Protein AF-A0A9D4QWD2-F1 (afdb_monomer)

Structure (mmCIF, N/CA/C/O backbone):
data_AF-A0A9D4QWD2-F1
#
_entry.id   AF-A0A9D4QWD2-F1
#
loop_
_atom_site.group_PDB
_atom_site.id
_atom_site.type_symbol
_atom_site.label_atom_id
_atom_site.label_alt_id
_atom_site.label_comp_id
_atom_site.label_asym_id
_atom_site.label_entity_id
_atom_site.label_seq_id
_atom_site.pdbx_PDB_ins_code
_atom_site.Cartn_x
_atom_site.Cartn_y
_atom_site.Cartn_z
_atom_site.occupancy
_atom_site.B_iso_or_equiv
_atom_site.auth_seq_id
_atom_site.auth_comp_id
_atom_site.auth_asym_id
_atom_site.auth_atom_id
_atom_site.pdbx_PDB_model_num
ATOM 1 N N . MET A 1 1 ? 3.104 13.776 -10.116 1.00 60.72 1 MET A N 1
ATOM 2 C CA . MET A 1 1 ? 2.336 13.299 -8.950 1.00 60.72 1 MET A CA 1
ATOM 3 C C . MET A 1 1 ? 0.876 13.626 -9.197 1.00 60.72 1 MET A C 1
ATOM 5 O O . MET A 1 1 ? 0.561 14.795 -9.378 1.00 60.72 1 MET A O 1
ATOM 9 N N . HIS A 1 2 ? 0.026 12.608 -9.314 1.00 72.69 2 HIS A N 1
ATOM 10 C CA . HIS A 1 2 ? -1.425 12.769 -9.431 1.00 72.69 2 HIS A CA 1
ATOM 11 C C . HIS A 1 2 ? -2.057 12.431 -8.079 1.00 72.69 2 HIS A C 1
ATOM 13 O O . HIS A 1 2 ? -1.711 11.400 -7.504 1.00 72.69 2 HIS A O 1
ATOM 19 N N . VAL A 1 3 ? -2.933 13.298 -7.566 1.00 72.75 3 VAL A N 1
ATOM 20 C CA . VAL A 1 3 ? -3.572 13.134 -6.251 1.00 72.75 3 VAL A CA 1
ATOM 21 C C . VAL A 1 3 ? -5.082 13.046 -6.432 1.00 72.75 3 VAL A C 1
ATOM 23 O O . VAL A 1 3 ? -5.684 13.943 -7.018 1.00 72.75 3 VAL A O 1
ATOM 26 N N . THR A 1 4 ? -5.694 11.981 -5.914 1.00 74.19 4 THR A N 1
ATOM 27 C CA . THR A 1 4 ? -7.155 11.817 -5.853 1.00 74.19 4 THR A CA 1
ATOM 28 C C . THR A 1 4 ? -7.608 11.921 -4.399 1.00 74.19 4 THR A C 1
ATOM 30 O O . THR A 1 4 ? -7.081 11.212 -3.542 1.00 74.19 4 THR A O 1
ATOM 33 N N . ILE A 1 5 ? -8.572 12.804 -4.114 1.00 62.47 5 ILE A N 1
ATOM 34 C CA . ILE A 1 5 ? -9.091 13.049 -2.761 1.00 62.47 5 ILE A CA 1
ATOM 35 C C . ILE A 1 5 ? -10.585 12.723 -2.730 1.00 62.47 5 ILE A C 1
ATOM 37 O O . ILE A 1 5 ? -11.390 13.375 -3.389 1.00 62.47 5 ILE A O 1
ATOM 41 N N . SER A 1 6 ? -10.953 11.740 -1.916 1.00 68.94 6 SER A N 1
ATOM 42 C CA . S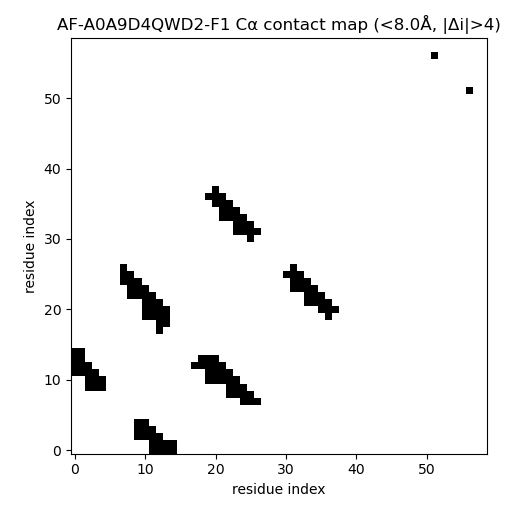ER A 1 6 ? -12.300 11.557 -1.379 1.00 68.94 6 SER A CA 1
ATOM 43 C C . SER A 1 6 ? -12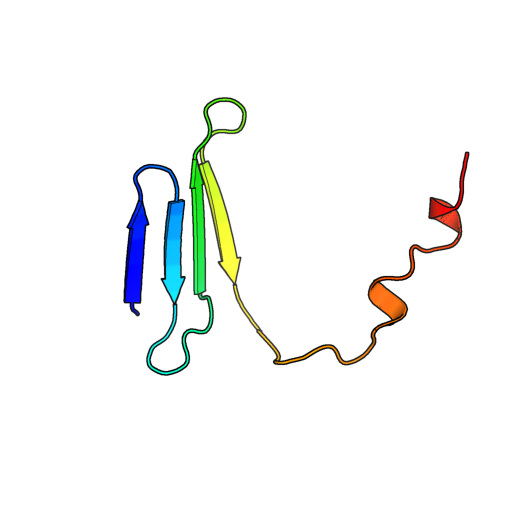.239 11.876 0.115 1.00 68.94 6 SER A C 1
ATOM 45 O O . SER A 1 6 ? -11.221 11.625 0.746 1.00 68.94 6 SER A O 1
ATOM 47 N N . ALA A 1 7 ? -13.291 12.425 0.725 1.00 62.84 7 ALA A N 1
ATOM 48 C CA . ALA A 1 7 ? -13.251 12.974 2.095 1.00 62.84 7 ALA A CA 1
ATOM 49 C C . ALA A 1 7 ? -12.812 11.987 3.212 1.00 62.84 7 ALA A C 1
ATOM 51 O O . ALA A 1 7 ? -12.665 12.392 4.362 1.00 62.84 7 ALA A O 1
ATOM 52 N N . LYS A 1 8 ? -12.604 10.703 2.889 1.00 83.38 8 LYS A N 1
ATOM 53 C CA . LYS A 1 8 ? -12.039 9.671 3.775 1.00 83.38 8 LYS A CA 1
ATOM 54 C C . LYS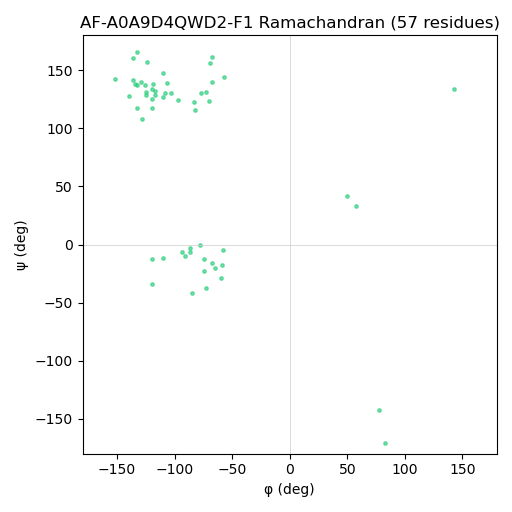 A 1 8 ? -10.744 9.028 3.264 1.00 83.38 8 LYS A C 1
ATOM 56 O O . LYS A 1 8 ? -10.108 8.324 4.036 1.00 83.38 8 LYS A O 1
ATOM 61 N N . TYR A 1 9 ? -10.370 9.246 2.002 1.00 88.69 9 TYR A N 1
ATOM 62 C CA . TYR A 1 9 ? -9.232 8.604 1.343 1.00 88.69 9 TYR A CA 1
ATOM 63 C C . TYR A 1 9 ? -8.476 9.606 0.469 1.00 88.69 9 TYR A C 1
ATOM 65 O O . TYR A 1 9 ? -9.066 10.241 -0.405 1.00 88.69 9 TYR A O 1
ATOM 73 N N . ALA A 1 10 ? -7.166 9.703 0.653 1.00 92.44 10 ALA A N 1
ATOM 74 C CA . ALA A 1 10 ? -6.284 10.459 -0.226 1.00 92.44 10 ALA A CA 1
ATOM 75 C C . ALA A 1 10 ? -5.162 9.549 -0.721 1.00 92.44 10 ALA A C 1
ATOM 77 O O . ALA A 1 10 ? -4.531 8.862 0.075 1.00 92.44 10 ALA A O 1
ATOM 78 N N . ILE A 1 11 ? -4.911 9.534 -2.028 1.00 93.62 11 ILE A N 1
ATOM 79 C CA . ILE A 1 11 ? -3.862 8.705 -2.631 1.00 93.62 11 ILE A CA 1
ATOM 80 C C . ILE A 1 11 ? -3.061 9.569 -3.594 1.00 93.62 11 ILE A C 1
ATOM 82 O O . ILE A 1 11 ? -3.640 10.350 -4.356 1.00 93.62 11 ILE A O 1
ATOM 86 N N . ALA A 1 12 ? -1.737 9.416 -3.570 1.00 95.19 12 ALA A N 1
ATOM 87 C CA . ALA A 1 12 ? -0.852 9.990 -4.570 1.00 95.19 12 ALA A CA 1
ATOM 88 C C . ALA A 1 12 ? -0.118 8.890 -5.335 1.00 95.19 12 ALA A C 1
ATOM 90 O O . ALA A 1 12 ? 0.477 7.988 -4.740 1.00 95.19 12 ALA A O 1
ATOM 91 N N . VAL A 1 13 ? -0.127 9.012 -6.661 1.00 96.31 13 VAL A N 1
ATOM 92 C CA . VAL A 1 13 ? 0.566 8.100 -7.575 1.00 96.31 13 VAL A CA 1
ATOM 93 C C . VAL A 1 13 ? 1.534 8.856 -8.489 1.00 96.31 13 VAL A C 1
ATOM 95 O O . VAL A 1 13 ? 1.395 10.065 -8.741 1.00 96.31 13 VAL A O 1
ATOM 98 N N . THR A 1 14 ? 2.537 8.150 -9.006 1.00 95.69 14 THR A N 1
ATOM 99 C CA . THR A 1 14 ? 3.411 8.654 -10.068 1.00 95.69 14 THR A CA 1
ATOM 100 C C . THR A 1 14 ? 2.644 8.768 -11.390 1.00 95.69 14 THR A C 1
ATOM 102 O O . THR A 1 14 ? 1.633 8.110 -11.612 1.00 95.69 14 THR A O 1
ATOM 105 N N . SER A 1 15 ? 3.121 9.628 -12.288 1.00 94.31 15 SER A N 1
ATOM 106 C CA . SER A 1 15 ? 2.647 9.699 -13.675 1.00 94.31 15 SER A CA 1
ATOM 107 C C . SER A 1 15 ? 3.838 9.398 -14.587 1.00 94.31 15 SER A C 1
ATOM 109 O O . SER A 1 15 ? 4.928 9.889 -14.279 1.00 94.31 15 SER A O 1
ATOM 111 N N . PRO A 1 16 ? 3.680 8.601 -15.662 1.00 94.25 16 PRO A N 1
ATOM 112 C CA . PRO A 1 16 ? 2.418 8.082 -16.211 1.00 94.25 16 PRO A CA 1
ATOM 113 C C . PRO A 1 16 ? 2.010 6.690 -15.702 1.00 94.25 16 PRO A C 1
ATOM 115 O O . PRO A 1 16 ? 0.937 6.209 -16.041 1.00 94.25 16 PRO A O 1
ATOM 118 N N . THR A 1 17 ? 2.862 6.019 -14.928 1.00 92.38 17 THR A N 1
ATOM 119 C CA . THR A 1 17 ? 2.720 4.584 -14.629 1.00 92.38 17 THR A CA 1
ATOM 120 C C . THR A 1 17 ? 1.826 4.262 -13.431 1.00 92.38 17 THR A C 1
ATOM 122 O O . THR A 1 17 ? 1.601 3.088 -13.156 1.00 92.38 17 THR A O 1
ATOM 125 N N . CYS A 1 18 ? 1.301 5.274 -12.731 1.00 94.88 18 CYS A N 1
ATOM 126 C CA . CYS A 1 18 ? 0.393 5.117 -11.591 1.00 94.88 18 CYS A CA 1
ATOM 127 C C . CYS A 1 18 ? 0.963 4.281 -10.426 1.00 94.88 18 CYS A C 1
ATOM 129 O O . CYS A 1 18 ? 0.212 3.605 -9.726 1.00 94.88 18 CYS A O 1
ATOM 131 N N . VAL A 1 19 ? 2.276 4.343 -10.177 1.00 95.69 19 VAL A N 1
ATOM 132 C CA . VAL A 1 19 ? 2.903 3.670 -9.022 1.00 95.69 19 VAL A CA 1
ATOM 133 C C . VAL A 1 19 ? 2.537 4.424 -7.734 1.00 95.69 19 VAL A C 1
ATOM 135 O O . VAL A 1 19 ? 2.665 5.653 -7.720 1.00 95.69 19 VAL A O 1
ATOM 138 N N . PRO A 1 20 ? 2.076 3.756 -6.659 1.00 95.81 20 PRO A N 1
ATOM 139 C CA . PRO A 1 20 ? 1.695 4.434 -5.422 1.00 95.81 20 PRO A CA 1
ATOM 140 C C . PRO A 1 20 ? 2.909 5.054 -4.726 1.00 95.81 20 PRO A C 1
ATOM 142 O O . PRO A 1 20 ? 3.981 4.464 -4.678 1.00 95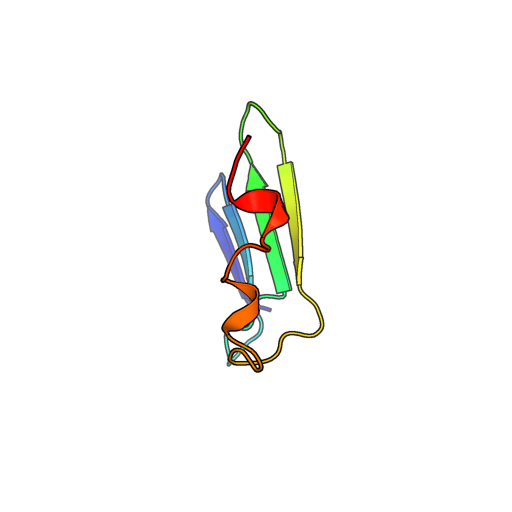.81 20 PRO A O 1
ATOM 145 N N . VAL A 1 21 ? 2.725 6.256 -4.185 1.00 96.75 21 VAL A N 1
ATOM 146 C CA . VAL A 1 21 ? 3.743 6.981 -3.400 1.00 96.75 21 VAL A CA 1
ATOM 147 C C . VAL A 1 21 ? 3.236 7.241 -1.983 1.00 96.75 21 VAL A C 1
ATOM 149 O O . VAL A 1 21 ? 4.000 7.204 -1.024 1.00 96.75 21 VAL A O 1
ATOM 152 N N . PHE A 1 22 ? 1.930 7.469 -1.845 1.00 95.69 22 PHE A N 1
ATOM 153 C CA . PHE A 1 22 ? 1.289 7.833 -0.587 1.00 95.69 22 PHE A CA 1
ATOM 154 C C . PHE A 1 22 ? -0.159 7.353 -0.560 1.00 95.69 22 PHE A C 1
ATOM 156 O O . PHE A 1 22 ? -0.867 7.466 -1.566 1.00 95.69 22 PHE A O 1
ATOM 163 N N . ALA A 1 23 ? -0.612 6.910 0.609 1.00 94.38 23 ALA A N 1
ATOM 164 C CA . ALA A 1 23 ? -2.018 6.700 0.911 1.00 94.38 23 ALA A CA 1
ATOM 165 C C . ALA A 1 23 ? -2.342 7.246 2.303 1.00 94.38 23 ALA A C 1
ATOM 167 O O . ALA A 1 23 ? -1.567 7.109 3.246 1.00 94.38 23 ALA A O 1
ATOM 168 N N . ALA A 1 24 ? -3.512 7.853 2.433 1.00 93.06 24 ALA A N 1
ATOM 169 C CA . ALA A 1 24 ? -4.080 8.229 3.709 1.00 93.06 24 ALA A CA 1
ATOM 170 C C . ALA A 1 24 ? -5.547 7.827 3.770 1.00 93.06 24 ALA A C 1
ATOM 172 O O . ALA A 1 24 ? -6.309 8.028 2.821 1.00 93.06 24 ALA A O 1
ATOM 173 N N . TYR A 1 25 ? -5.935 7.298 4.920 1.00 92.31 25 TYR A N 1
ATOM 174 C CA . TYR A 1 25 ? -7.298 6.923 5.249 1.00 92.31 25 TYR A CA 1
ATOM 175 C C . TYR A 1 25 ? -7.683 7.533 6.592 1.00 92.31 25 TYR A C 1
ATOM 177 O O . TYR A 1 25 ? -6.881 7.547 7.521 1.00 92.31 25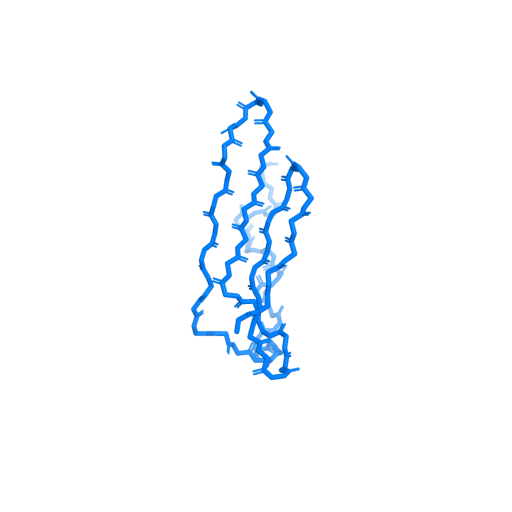 TYR A O 1
ATOM 185 N N . TYR A 1 26 ? -8.912 8.027 6.706 1.00 90.50 26 TYR A N 1
ATOM 186 C CA . TYR A 1 26 ? -9.463 8.493 7.973 1.00 90.50 26 TYR A CA 1
ATOM 187 C C . TYR A 1 26 ? -10.675 7.664 8.385 1.00 90.50 26 TYR A C 1
ATOM 189 O O . TYR A 1 26 ? -11.660 7.562 7.645 1.00 90.50 26 TYR A O 1
ATOM 197 N N . ASN A 1 27 ? -10.650 7.167 9.621 1.00 88.88 27 ASN A N 1
ATOM 198 C CA . ASN A 1 27 ? -11.851 6.712 1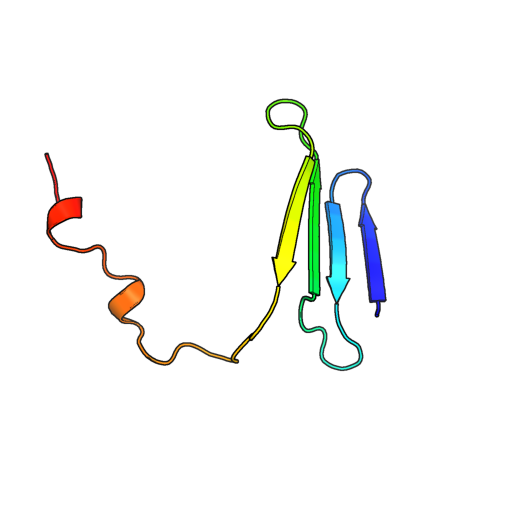0.307 1.00 88.88 27 ASN A CA 1
ATOM 199 C C . ASN A 1 27 ? -11.914 7.263 11.743 1.00 88.88 27 ASN A C 1
ATOM 201 O O . ASN A 1 27 ? -10.941 7.789 12.275 1.00 88.88 27 ASN A O 1
ATOM 205 N N . LYS A 1 28 ? -13.090 7.166 12.370 1.00 91.12 28 LYS A N 1
ATOM 206 C CA . LYS A 1 28 ? -13.331 7.731 13.707 1.00 91.12 28 LYS A CA 1
ATOM 207 C C . LYS A 1 28 ? -12.692 6.930 14.847 1.00 91.12 28 LYS A C 1
ATOM 209 O O . LYS A 1 28 ? -12.498 7.493 15.915 1.00 91.12 28 LYS A O 1
ATOM 214 N N . GLU A 1 29 ? -12.419 5.647 14.636 1.00 93.38 29 GLU A N 1
ATOM 215 C CA . GLU A 1 29 ? -11.921 4.724 15.664 1.00 93.38 29 GLU A CA 1
ATOM 216 C C . GLU A 1 29 ? -10.396 4.802 15.807 1.00 93.38 29 GLU A C 1
ATOM 218 O O . GLU A 1 29 ? -9.885 4.820 16.921 1.00 93.38 29 GLU A O 1
ATOM 223 N N . ILE A 1 30 ? -9.678 4.892 14.683 1.00 88.56 30 ILE A N 1
ATOM 224 C CA . ILE A 1 30 ? -8.208 4.873 14.614 1.00 88.56 30 ILE A CA 1
ATOM 225 C C . ILE A 1 30 ? -7.616 6.235 14.224 1.00 88.56 30 ILE A C 1
ATOM 227 O O . ILE A 1 30 ? -6.410 6.434 14.331 1.00 88.56 30 ILE A O 1
ATOM 231 N N . GLY A 1 31 ? -8.443 7.183 13.769 1.00 88.75 31 GLY A N 1
ATOM 232 C CA . GLY A 1 31 ? -7.988 8.476 13.263 1.00 88.75 31 GLY A CA 1
ATOM 233 C C . GLY A 1 31 ? -7.425 8.386 11.843 1.00 88.75 31 GLY A C 1
ATOM 234 O O . GLY A 1 31 ? -7.969 7.682 10.990 1.00 88.75 31 GLY A O 1
ATOM 235 N N . PHE A 1 32 ? -6.362 9.149 11.572 1.00 89.50 32 PHE A N 1
ATOM 236 C CA . PHE A 1 32 ? -5.652 9.097 10.295 1.00 89.50 32 PHE A CA 1
ATOM 237 C C . PHE A 1 32 ? -4.641 7.952 10.290 1.00 89.50 32 PHE A C 1
ATOM 239 O O . PHE A 1 32 ? -3.718 7.930 11.100 1.00 89.50 32 PHE A O 1
ATOM 246 N N . LEU A 1 33 ? -4.779 7.057 9.319 1.00 92.44 33 LEU A N 1
ATOM 247 C CA . LEU A 1 33 ? -3.743 6.123 8.909 1.00 92.44 33 LEU A CA 1
ATOM 248 C C . LEU A 1 33 ? -3.030 6.719 7.694 1.00 92.44 33 LEU A C 1
ATOM 250 O O . LEU A 1 33 ? -3.690 7.060 6.712 1.00 92.44 33 LEU A O 1
ATOM 254 N N . ILE A 1 34 ? -1.708 6.863 7.771 1.00 93.56 34 ILE A N 1
ATOM 255 C CA . ILE A 1 34 ? -0.879 7.406 6.691 1.00 93.56 34 ILE A CA 1
ATOM 256 C C . ILE A 1 34 ? 0.211 6.395 6.354 1.00 93.56 34 ILE A C 1
ATOM 258 O O . ILE A 1 34 ? 0.955 5.967 7.233 1.00 93.56 34 ILE A O 1
ATOM 262 N N . GLU A 1 35 ? 0.332 6.074 5.072 1.00 95.06 35 GLU A N 1
ATOM 263 C CA . GLU A 1 35 ? 1.308 5.138 4.528 1.00 95.06 35 GLU A CA 1
ATOM 264 C C . GLU A 1 35 ? 2.115 5.814 3.415 1.00 95.06 35 GLU A C 1
ATOM 266 O O . GLU A 1 35 ? 1.569 6.519 2.561 1.00 95.06 35 GLU A O 1
ATOM 271 N N . ASN A 1 36 ? 3.428 5.585 3.424 1.00 96.50 36 ASN A N 1
ATOM 272 C CA . ASN A 1 36 ? 4.344 6.036 2.380 1.00 96.50 36 ASN A CA 1
ATOM 273 C C . ASN A 1 36 ? 5.013 4.810 1.764 1.00 96.50 36 ASN A C 1
ATOM 275 O O . ASN A 1 36 ? 5.477 3.933 2.494 1.00 96.50 36 ASN A O 1
ATOM 279 N N . PHE A 1 37 ? 5.062 4.758 0.437 1.00 97.06 37 PHE A N 1
ATOM 280 C CA . PHE A 1 37 ? 5.554 3.596 -0.294 1.00 97.06 37 PHE A CA 1
ATOM 281 C C . PHE A 1 37 ? 6.911 3.895 -0.933 1.00 97.06 37 PHE A C 1
ATOM 283 O O . PHE A 1 37 ? 7.074 4.905 -1.620 1.00 97.06 37 PHE A O 1
ATOM 290 N N . PHE A 1 38 ? 7.869 2.992 -0.725 1.00 96.50 38 PHE A N 1
ATOM 291 C CA . PHE A 1 38 ? 9.238 3.070 -1.239 1.00 96.50 38 PHE A CA 1
ATOM 292 C C . PHE A 1 38 ? 9.665 1.702 -1.781 1.00 96.50 38 PHE A C 1
ATOM 294 O O . PHE A 1 38 ? 9.040 0.696 -1.451 1.00 96.50 38 PHE A O 1
ATOM 301 N N . ASP A 1 39 ? 10.697 1.678 -2.630 1.00 96.62 39 ASP A N 1
ATOM 302 C CA . ASP A 1 39 ? 11.323 0.454 -3.160 1.00 96.62 39 ASP A CA 1
ATOM 303 C C . ASP A 1 39 ? 10.328 -0.575 -3.733 1.00 96.62 39 ASP A C 1
ATOM 305 O O . ASP A 1 39 ? 10.432 -1.784 -3.531 1.00 96.62 39 ASP A O 1
ATOM 309 N N . ILE A 1 40 ? 9.325 -0.082 -4.466 1.00 94.12 40 ILE A N 1
ATOM 310 C CA . ILE A 1 40 ? 8.304 -0.930 -5.083 1.00 94.12 40 ILE A CA 1
ATOM 311 C C . ILE A 1 40 ? 8.924 -1.731 -6.231 1.00 94.12 40 ILE A C 1
ATOM 313 O O . ILE A 1 40 ? 9.405 -1.166 -7.216 1.00 94.12 40 ILE A O 1
ATOM 317 N N . HIS A 1 41 ? 8.807 -3.053 -6.144 1.00 93.94 41 HIS A N 1
ATOM 318 C CA . HIS A 1 41 ? 9.107 -3.982 -7.228 1.00 93.94 41 HIS A CA 1
ATOM 319 C C . HIS A 1 41 ? 7.810 -4.545 -7.821 1.00 93.94 41 HIS A C 1
ATOM 321 O O . HIS A 1 41 ? 6.864 -4.856 -7.100 1.00 93.94 41 HIS A O 1
ATOM 327 N N . ALA A 1 42 ? 7.753 -4.662 -9.149 1.00 93.50 42 ALA A N 1
ATOM 328 C CA . ALA A 1 42 ? 6.605 -5.252 -9.827 1.00 93.50 42 ALA A CA 1
ATOM 329 C C . ALA A 1 42 ? 6.633 -6.784 -9.711 1.00 93.50 42 ALA A C 1
ATOM 331 O O . ALA A 1 42 ? 7.636 -7.416 -10.043 1.00 93.50 42 ALA A O 1
ATOM 332 N N . GLY A 1 43 ? 5.506 -7.373 -9.308 1.00 94.00 43 GLY A N 1
ATOM 333 C CA . GLY A 1 43 ? 5.384 -8.817 -9.111 1.00 94.00 43 GLY A CA 1
ATOM 334 C C . GLY A 1 43 ? 5.911 -9.284 -7.754 1.00 94.00 43 GLY A C 1
ATOM 335 O O . GLY A 1 43 ? 6.173 -8.485 -6.860 1.00 94.00 43 GLY A O 1
ATOM 336 N N . ILE A 1 44 ? 6.008 -10.602 -7.589 1.00 95.81 44 ILE A N 1
ATOM 337 C CA . ILE A 1 44 ? 6.379 -11.249 -6.327 1.00 95.81 44 ILE A CA 1
ATOM 338 C C . ILE A 1 44 ? 7.435 -12.299 -6.640 1.00 95.81 44 ILE A C 1
ATOM 340 O O . ILE A 1 44 ? 7.164 -13.233 -7.392 1.00 95.81 44 ILE A O 1
ATOM 344 N N . SER A 1 45 ? 8.635 -12.125 -6.088 1.00 96.88 45 SER A N 1
ATOM 345 C CA . SER A 1 45 ? 9.776 -13.001 -6.379 1.00 96.88 45 SER A CA 1
ATOM 346 C C . SER A 1 45 ? 9.642 -14.381 -5.733 1.00 96.88 45 SER A C 1
ATOM 348 O O . SER A 1 45 ? 10.014 -15.376 -6.346 1.00 96.88 45 SER A O 1
ATOM 350 N N . ASP A 1 46 ? 9.101 -14.441 -4.514 1.00 96.19 46 ASP A N 1
ATOM 351 C CA . ASP A 1 46 ? 8.850 -15.679 -3.775 1.00 96.19 46 A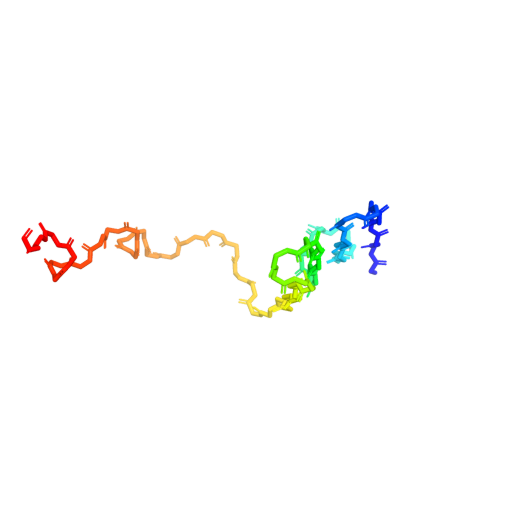SP A CA 1
ATOM 352 C C . ASP A 1 46 ? 7.390 -15.706 -3.288 1.00 96.19 46 ASP A C 1
ATOM 354 O O . ASP A 1 46 ? 7.037 -14.943 -2.390 1.00 96.19 46 ASP A O 1
ATOM 358 N N . PRO A 1 47 ? 6.512 -16.544 -3.867 1.00 95.62 47 PRO A N 1
ATOM 359 C CA . PRO A 1 47 ? 5.111 -16.629 -3.463 1.00 95.62 47 PRO A CA 1
ATOM 360 C C . PRO A 1 47 ? 4.905 -17.368 -2.131 1.00 95.62 47 PRO A C 1
ATOM 362 O O . PRO A 1 47 ? 3.809 -17.299 -1.572 1.00 95.62 47 PRO A O 1
ATOM 365 N N . SER A 1 48 ? 5.917 -18.070 -1.602 1.00 95.62 48 SER A N 1
ATOM 366 C CA . SER A 1 48 ? 5.793 -18.797 -0.333 1.00 95.62 48 SER A CA 1
ATOM 367 C C . SER A 1 48 ? 5.623 -17.871 0.875 1.00 95.62 48 SER A C 1
ATOM 369 O O . SER A 1 48 ? 5.105 -18.311 1.895 1.00 95.62 48 SER A O 1
ATOM 371 N N . VAL A 1 49 ? 5.927 -16.573 0.734 1.00 95.06 49 VAL A N 1
ATOM 372 C CA . VAL A 1 49 ? 5.699 -15.538 1.762 1.00 95.06 49 VAL A CA 1
ATOM 373 C C . VAL A 1 49 ? 4.229 -15.393 2.180 1.00 95.06 49 VAL A C 1
ATOM 375 O O . VAL A 1 49 ? 3.945 -14.817 3.226 1.00 95.06 49 VAL A O 1
ATOM 378 N N . PHE A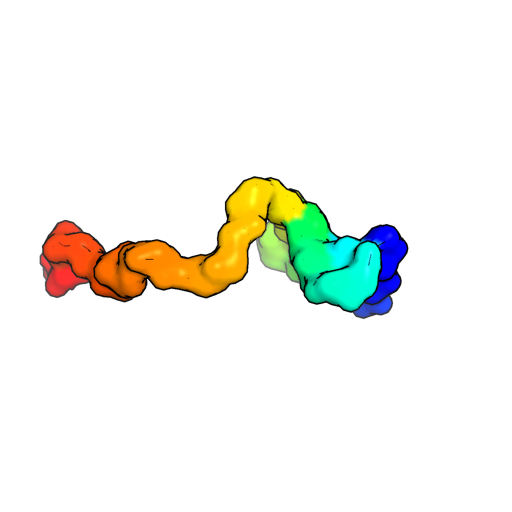 1 50 ? 3.289 -15.906 1.376 1.00 95.19 50 PHE A N 1
ATOM 379 C CA . PHE A 1 50 ? 1.862 -15.947 1.713 1.00 95.19 50 PHE A CA 1
ATOM 380 C C . PHE A 1 50 ? 1.429 -17.227 2.430 1.00 95.19 50 PHE A C 1
ATOM 382 O O . PHE A 1 50 ? 0.291 -17.300 2.889 1.00 95.19 50 PHE A O 1
ATOM 389 N N . ILE A 1 51 ? 2.293 -18.241 2.505 1.00 94.88 51 ILE A N 1
ATOM 390 C CA . ILE A 1 51 ? 2.047 -19.454 3.282 1.00 94.88 51 ILE A CA 1
ATOM 391 C C . ILE A 1 51 ? 2.422 -19.115 4.728 1.00 94.88 51 ILE A C 1
ATOM 393 O O 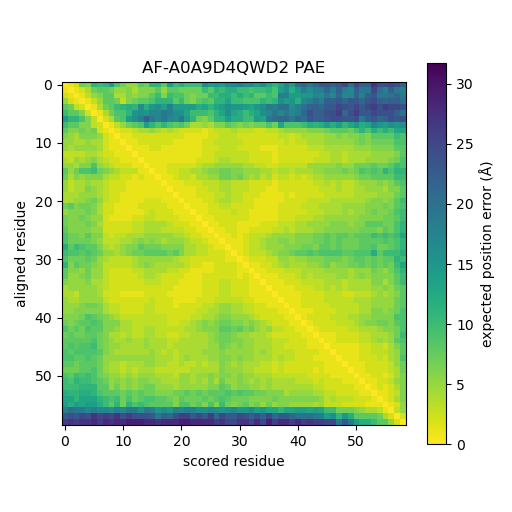. ILE A 1 51 ? 3.590 -18.824 4.990 1.00 94.88 51 ILE A O 1
ATOM 397 N N . PRO A 1 52 ? 1.465 -19.117 5.675 1.00 93.56 52 PRO A N 1
ATOM 398 C CA . PRO A 1 52 ? 1.778 -18.841 7.067 1.00 93.56 52 PRO A CA 1
ATOM 399 C C . PRO A 1 52 ? 2.835 -19.821 7.587 1.00 93.56 52 PRO A C 1
ATOM 401 O O . PRO A 1 52 ? 2.814 -20.999 7.211 1.00 93.56 52 PRO A O 1
ATOM 404 N N . PRO A 1 53 ? 3.745 -19.368 8.459 1.00 92.12 53 PRO A N 1
ATOM 405 C CA . PRO A 1 53 ? 4.735 -20.252 9.045 1.00 92.12 53 PRO A CA 1
ATOM 406 C C . PRO A 1 53 ? 4.051 -21.269 9.976 1.00 92.12 53 PRO A C 1
ATOM 408 O O . PRO A 1 53 ? 2.902 -21.083 10.393 1.00 92.12 53 PRO A O 1
ATOM 411 N N . ALA A 1 54 ? 4.738 -22.368 10.293 1.00 92.00 54 ALA A N 1
ATOM 412 C CA . ALA A 1 54 ? 4.152 -23.475 11.053 1.00 92.00 54 ALA A CA 1
ATOM 413 C C . ALA A 1 54 ? 3.660 -23.044 12.447 1.00 92.00 54 ALA A C 1
ATOM 415 O O . ALA A 1 54 ? 2.679 -23.581 12.952 1.00 92.00 54 ALA A O 1
ATOM 416 N N . GLU A 1 55 ? 4.283 -22.025 13.040 1.00 91.44 55 GLU A N 1
ATOM 417 C CA . GLU A 1 55 ? 3.901 -21.429 14.321 1.00 91.44 55 GLU A CA 1
ATOM 418 C C . GLU A 1 55 ? 2.518 -20.755 14.274 1.00 91.44 55 GLU A C 1
ATOM 420 O O . GLU A 1 55 ? 1.886 -20.570 15.312 1.00 91.44 55 GLU A O 1
ATOM 425 N N . CYS A 1 56 ? 2.013 -20.417 13.083 1.00 91.56 56 CYS A N 1
ATOM 426 C CA . CYS A 1 56 ? 0.656 -19.911 12.882 1.00 91.56 56 CYS A CA 1
ATOM 427 C C . CYS A 1 56 ? -0.393 -21.025 12.698 1.00 91.56 56 CYS A C 1
ATOM 429 O O . CYS A 1 56 ? -1.580 -20.713 12.630 1.00 91.56 56 CYS A O 1
ATOM 431 N N . ALA A 1 57 ? 0.004 -22.304 12.607 1.00 81.44 57 ALA A N 1
ATOM 432 C CA . ALA A 1 57 ? -0.895 -23.422 12.292 1.00 81.44 57 ALA A CA 1
ATOM 433 C C . ALA A 1 57 ? -1.766 -23.914 13.469 1.00 81.44 57 ALA A C 1
ATOM 435 O O . ALA A 1 57 ? -2.577 -24.818 13.272 1.00 81.44 57 ALA A O 1
ATOM 436 N N . GLY A 1 58 ? -1.651 -23.312 14.659 1.00 72.25 58 GLY A N 1
ATOM 437 C CA . GLY A 1 58 ? -2.629 -23.488 15.738 1.00 72.25 58 GLY A CA 1
ATOM 438 C C . GLY A 1 58 ? -2.043 -23.544 17.150 1.00 72.25 58 GLY A C 1
ATOM 439 O O . GLY A 1 58 ? -1.089 -24.277 17.414 1.00 72.25 58 GLY A O 1
ATOM 440 N N . LEU A 1 59 ? -2.683 -22.787 18.047 1.00 53.12 59 LEU A N 1
ATOM 441 C CA . LEU A 1 59 ? -3.042 -23.262 19.388 1.00 53.12 59 LEU A CA 1
ATOM 442 C C . LEU A 1 59 ? -4.246 -24.203 19.269 1.00 53.12 59 LEU A C 1
ATOM 444 O O . LEU A 1 59 ? -5.137 -23.883 18.447 1.00 53.12 59 LEU A O 1
#

pLDDT: mean 89.26, std 10.38, range [53.12, 97.06]

Nearest PDB structures (foldseek):
  6jl9-assembly1_A  TM=8.981E-01  e=3.630E-02  Xenopus tropicalis
  6jla-assembly2_C  TM=8.186E-01  e=6.768E-02  Mus musculus
  6jld-assembly2_C  TM=8.422E-01  e=1.723E-01  Homo sapiens
  9gtx-assembly2_B  TM=5.178E-01  e=6.795E+00  Helicobacter pylori J99

Sequence (59 aa):
MHVTISAKYAIAVTSPTCVPVFAAYYNKEIGFLIENFFDIHAGISDPSVFIPPAECAGL

InterPro domains:
  IPR001299 Ependymin [PF00811] (7-56)
  IPR001299 Ependymin [PR00317] (4-21)
  IPR001299 Ependymin [PR00317] (33-47)
  IPR001299 Ependymin [PR00317] (48-59)
  IPR001299 Ependymin [PTHR10697] (7-57)

Foldseek 3Di:
DDWDDDPFKIWDADPPPRHTAKIWGADPPPGIDIDGDDPDDPDDPDPCVPVDPPVPVDD

Radius of gyration: 16.31 Å; Cα contacts (8 Å, |Δi|>4): 67; chains: 1; bounding box: 25×37×36 Å

Solvent-accessible surface area (backbone atoms only — not comparable to full-atom values): 3888 Å² total; per-residue (Å²): 114,49,76,53,80,50,105,46,39,38,40,31,21,42,73,92,80,59,49,69,43,35,42,34,40,55,48,92,88,80,38,75,50,78,50,76,55,72,92,84,67,90,80,73,95,64,72,64,81,76,55,76,56,78,88,71,75,64,134

Secondary structure (DSSP, 8-state):
-EEEEETTEEEEE-TTT--EEEEEEEETTTEEEEEE--S--SS-S-GGGGS--GGGS--

Organism: Dreissena polymorpha (NCBI:txid45954)

Mean predicted aligned error: 6.08 Å